Protein AF-A0A0D0CZ48-F1 (afdb_monomer_lite)

Secondary structure (DSSP, 8-state):
-HHHHHHHHHHH-BGGGTB-S-GGG--GGGTSSTTHHHHHHHHHHHHHHHHIIIIITTT-HHHHHHH-GGGGG-HHHHHHHHHHHHHHHHHHS------SSS------

Sequence (108 aa):
DSWREIIKQWVKGNPKRGLVVPLREWPPKWYQGVNKSLFAMKCHDWSLITWELIDSYDSNELCFLDTYPQAANGHTALLCAIKRTMKQHSEMIPHQGVMTQDMLHHPS

Foldseek 3Di:
DQLVVLLCCQPQNDVVVVRRDHLVPDDVVCCPDPNVVPVVVVSVLSCLSNCCCCPVPVVPPVVLCVQQVLCVVPSVSSSVSSVVVVVVVVVVDDDPPDDDDPPDDDDD

Radius of gyration: 19.41 Å; chains: 1; bounding box: 31×72×38 Å

Organism: NCBI:txid930991

pLDDT: mean 78.96, std 15.58, range [43.59, 95.31]

Structure (mmCIF, N/CA/C/O backbone):
data_AF-A0A0D0CZ48-F1
#
_entry.id   AF-A0A0D0CZ48-F1
#
loop_
_atom_site.group_PDB
_atom_site.id
_atom_site.type_symbol
_atom_site.label_atom_id
_atom_site.label_alt_id
_atom_site.label_comp_id
_atom_site.label_asym_id
_atom_site.label_entity_id
_atom_site.label_seq_id
_atom_site.pdbx_PDB_ins_code
_atom_site.Cartn_x
_atom_site.Cartn_y
_atom_site.Cartn_z
_atom_site.occupancy
_atom_site.B_iso_or_equiv
_atom_site.auth_seq_id
_atom_site.auth_comp_id
_atom_site.auth_asym_id
_atom_site.auth_atom_id
_atom_site.pdbx_PDB_model_num
ATOM 1 N N . ASP A 1 1 ? 4.403 -11.783 -2.435 1.00 79.81 1 ASP A N 1
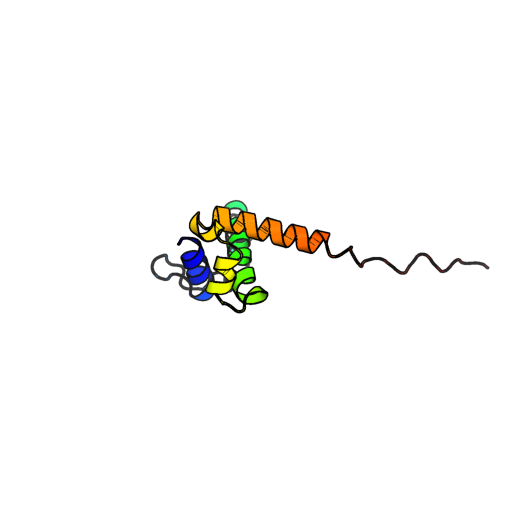ATOM 2 C CA . ASP A 1 1 ? 4.679 -10.330 -2.371 1.00 79.81 1 ASP A CA 1
ATOM 3 C C . ASP A 1 1 ? 4.080 -9.704 -1.126 1.00 79.81 1 ASP A C 1
ATOM 5 O O . ASP A 1 1 ? 2.944 -10.015 -0.782 1.00 79.81 1 ASP A O 1
ATOM 9 N N . SER A 1 2 ? 4.814 -8.822 -0.447 1.00 86.50 2 SER A N 1
ATOM 10 C CA . SER A 1 2 ? 4.330 -8.193 0.795 1.00 86.50 2 SER A CA 1
ATOM 11 C C . SER A 1 2 ? 3.129 -7.261 0.582 1.00 86.50 2 SER A C 1
ATOM 13 O O . SER A 1 2 ? 2.281 -7.169 1.463 1.00 86.50 2 SER A O 1
ATOM 15 N N . TRP A 1 3 ? 3.005 -6.625 -0.586 1.00 89.56 3 TRP A N 1
ATOM 16 C CA . TRP A 1 3 ? 1.885 -5.731 -0.909 1.00 89.56 3 TRP A CA 1
ATOM 17 C C . TRP A 1 3 ? 0.560 -6.486 -1.140 1.00 89.56 3 TRP A C 1
ATOM 19 O O . TRP A 1 3 ? -0.490 -6.027 -0.700 1.00 89.56 3 TRP A O 1
ATOM 29 N N . ARG A 1 4 ? 0.603 -7.697 -1.716 1.00 90.38 4 ARG A N 1
ATOM 30 C CA . ARG A 1 4 ? -0.579 -8.573 -1.842 1.00 90.38 4 ARG A CA 1
ATOM 31 C C . ARG A 1 4 ? -1.138 -8.980 -0.483 1.00 90.38 4 ARG A C 1
ATOM 33 O O . ARG A 1 4 ? -2.349 -8.986 -0.275 1.00 90.38 4 ARG A O 1
ATOM 40 N N . GLU A 1 5 ? -0.256 -9.277 0.470 1.00 88.94 5 GLU A N 1
ATOM 41 C CA . GLU A 1 5 ? -0.668 -9.582 1.843 1.00 88.94 5 GLU A CA 1
ATOM 42 C C . GLU A 1 5 ? -1.281 -8.363 2.544 1.00 88.94 5 GLU A C 1
ATOM 44 O O . GLU A 1 5 ? -2.226 -8.529 3.314 1.00 88.94 5 GLU A O 1
ATOM 49 N N . ILE A 1 6 ? -0.801 -7.150 2.246 1.00 89.00 6 ILE A N 1
ATOM 50 C CA . ILE A 1 6 ? -1.404 -5.899 2.730 1.00 89.00 6 ILE A CA 1
ATOM 51 C C . ILE A 1 6 ? -2.833 -5.754 2.201 1.00 89.00 6 ILE A C 1
ATOM 53 O O . ILE A 1 6 ? -3.745 -5.583 3.003 1.00 89.00 6 ILE A O 1
ATOM 57 N N . ILE A 1 7 ? -3.056 -5.909 0.891 1.00 88.19 7 ILE A N 1
ATOM 58 C CA . ILE A 1 7 ? -4.402 -5.816 0.293 1.00 88.19 7 ILE A CA 1
ATOM 59 C C . ILE A 1 7 ? -5.333 -6.871 0.885 1.00 88.19 7 ILE A C 1
ATOM 61 O O . ILE A 1 7 ? -6.467 -6.580 1.264 1.00 88.19 7 ILE A O 1
ATOM 65 N N . LYS A 1 8 ? -4.848 -8.107 1.031 1.00 89.00 8 LYS A N 1
ATOM 66 C CA . LYS A 1 8 ? -5.620 -9.186 1.648 1.00 89.00 8 LYS A CA 1
ATOM 67 C C . LYS A 1 8 ? -6.024 -8.843 3.082 1.00 89.00 8 LYS A C 1
ATOM 69 O O . LYS A 1 8 ? -7.182 -9.034 3.438 1.00 89.00 8 LYS A O 1
ATOM 74 N N . GLN A 1 9 ? -5.104 -8.315 3.888 1.00 86.62 9 GLN A N 1
ATOM 75 C CA . GLN A 1 9 ? -5.397 -7.867 5.252 1.00 86.62 9 GLN A CA 1
ATOM 76 C C . GLN A 1 9 ? -6.362 -6.675 5.268 1.00 86.62 9 GLN A C 1
ATOM 78 O O . GLN A 1 9 ? -7.250 -6.613 6.118 1.00 86.62 9 GLN A O 1
ATOM 83 N N . TRP A 1 10 ? -6.229 -5.759 4.312 1.00 87.44 10 TRP A N 1
ATOM 84 C CA . TRP A 1 10 ? -7.083 -4.585 4.185 1.00 87.44 10 TRP A CA 1
ATOM 85 C C . TRP A 1 10 ? -8.532 -4.937 3.843 1.00 87.44 10 TRP A C 1
ATOM 87 O O . TRP A 1 10 ? -9.450 -4.386 4.447 1.00 87.44 10 TRP A O 1
ATOM 97 N N . VAL A 1 11 ? -8.733 -5.872 2.908 1.00 85.00 11 VAL A N 1
ATOM 98 C CA . VAL A 1 11 ? -10.053 -6.250 2.376 1.00 85.00 11 VAL A CA 1
ATOM 99 C C . VAL A 1 11 ? -10.707 -7.381 3.170 1.00 85.00 11 VAL A C 1
ATOM 101 O O . VAL A 1 11 ? -11.912 -7.344 3.395 1.00 85.00 11 VAL A O 1
ATOM 104 N N . LYS A 1 12 ? -9.938 -8.396 3.583 1.00 85.31 12 LYS A N 1
ATOM 105 C CA . LYS A 1 12 ? -10.460 -9.621 4.221 1.00 85.31 12 LYS A CA 1
ATOM 106 C C . LYS A 1 12 ? -10.076 -9.765 5.692 1.00 85.31 12 LYS A C 1
ATOM 108 O O . LYS A 1 12 ? -10.629 -10.622 6.373 1.00 85.31 12 LYS A O 1
ATOM 113 N N . GLY A 1 13 ? -9.111 -8.988 6.177 1.00 82.12 13 GLY A N 1
ATOM 114 C CA . GLY A 1 13 ? -8.472 -9.253 7.463 1.00 82.12 13 GLY A CA 1
ATOM 115 C C . GLY A 1 13 ? -7.537 -10.470 7.419 1.00 82.12 13 GLY A C 1
ATOM 116 O O . GLY A 1 13 ? -7.254 -11.064 6.376 1.00 82.12 13 GLY A O 1
ATOM 117 N N . ASN A 1 14 ? -7.012 -10.839 8.582 1.00 78.25 14 ASN A N 1
ATOM 118 C CA . ASN A 1 14 ? -6.216 -12.040 8.804 1.00 78.25 14 ASN A CA 1
ATOM 119 C C . ASN A 1 14 ? -6.539 -12.685 10.169 1.00 78.25 14 ASN A C 1
ATOM 121 O O . ASN A 1 14 ? -5.874 -12.391 11.170 1.00 78.25 14 ASN A O 1
ATOM 125 N N . PRO A 1 15 ? -7.500 -13.627 10.212 1.00 74.94 15 PRO A N 1
ATOM 126 C CA . PRO A 1 15 ? -7.900 -14.308 11.444 1.00 74.94 15 PRO A CA 1
ATOM 127 C C . PRO A 1 15 ? -6.753 -15.052 12.137 1.00 74.94 15 PRO A C 1
ATOM 129 O O . PRO A 1 15 ? -6.685 -15.072 13.362 1.00 74.94 15 PRO A O 1
ATOM 132 N N . LYS A 1 16 ? -5.790 -15.594 11.373 1.00 77.00 16 LYS A N 1
ATOM 133 C CA . LYS A 1 16 ? -4.616 -16.302 11.923 1.00 77.00 16 LYS A CA 1
ATOM 134 C C . LYS A 1 16 ? -3.695 -15.393 12.743 1.00 77.00 16 LYS A C 1
ATOM 136 O O . LYS A 1 16 ? -2.860 -15.889 13.488 1.00 77.00 16 LYS A O 1
ATOM 141 N N . ARG A 1 17 ? -3.824 -14.073 12.587 1.00 69.69 17 ARG A N 1
ATOM 142 C CA . ARG A 1 17 ? -3.093 -13.052 13.350 1.00 69.69 17 ARG A CA 1
ATOM 143 C C . ARG A 1 17 ? -3.996 -12.277 14.315 1.00 69.69 17 ARG A C 1
ATOM 145 O O . ARG A 1 17 ? -3.605 -11.214 14.779 1.00 69.69 17 ARG A O 1
ATOM 152 N N . GLY A 1 18 ? -5.210 -12.770 14.573 1.00 70.69 18 GLY A N 1
ATOM 153 C CA . GLY A 1 18 ? -6.210 -12.078 15.392 1.00 70.69 18 GLY A CA 1
ATOM 154 C C . GLY A 1 18 ? -6.868 -10.874 14.706 1.00 70.69 18 GLY A C 1
ATOM 155 O O . GLY A 1 18 ? -7.651 -10.168 15.331 1.00 70.69 18 GLY A O 1
ATOM 156 N N . LEU A 1 19 ? -6.594 -10.640 13.419 1.00 71.88 19 LEU A N 1
ATOM 157 C CA . LEU A 1 19 ? -7.160 -9.539 12.634 1.00 71.88 19 LEU A CA 1
ATOM 158 C C . LEU A 1 19 ? -8.444 -10.011 11.936 1.00 71.88 19 LEU A C 1
ATOM 160 O O . LEU A 1 19 ? -8.486 -10.116 10.718 1.00 71.88 19 LEU A O 1
ATOM 164 N N . VAL A 1 20 ? -9.473 -10.389 12.695 1.00 75.25 20 VAL A N 1
ATOM 165 C CA . VAL A 1 20 ? -10.715 -10.951 12.118 1.00 75.25 20 VAL A CA 1
ATOM 166 C C . VAL A 1 20 ? -11.498 -9.903 11.318 1.00 75.25 20 VAL A C 1
ATOM 168 O O . VAL A 1 20 ? -12.144 -10.237 10.332 1.00 75.25 20 VAL A O 1
ATOM 171 N N . VAL A 1 21 ? -11.394 -8.633 11.714 1.00 80.25 21 VAL A N 1
ATOM 172 C CA . VAL A 1 21 ? -12.016 -7.501 11.020 1.00 80.25 21 VAL A CA 1
ATOM 173 C C . VAL A 1 21 ? -11.028 -6.934 9.988 1.00 80.25 21 VAL A C 1
ATOM 175 O O . VAL A 1 21 ? -9.870 -6.694 10.357 1.00 80.25 21 VAL A O 1
ATOM 178 N N . PRO A 1 22 ? -11.445 -6.700 8.727 1.00 83.56 22 PRO A N 1
ATOM 179 C CA . PRO A 1 22 ? -10.633 -6.012 7.725 1.00 83.56 22 PRO A CA 1
ATOM 180 C C . PRO A 1 22 ? -10.156 -4.646 8.224 1.00 83.56 22 PRO A C 1
ATOM 182 O O . PRO A 1 22 ? -10.926 -3.912 8.838 1.00 83.56 22 PRO A O 1
ATOM 185 N N . LEU A 1 23 ? -8.909 -4.264 7.937 1.00 79.88 23 LEU A N 1
ATOM 186 C CA . LEU A 1 23 ? -8.359 -2.995 8.450 1.00 79.88 23 LEU A CA 1
ATOM 187 C C . LEU A 1 23 ? -9.135 -1.760 7.985 1.00 79.88 23 LEU A C 1
ATOM 189 O O . LEU A 1 23 ? -9.212 -0.786 8.728 1.00 79.88 23 LEU A O 1
ATOM 193 N N . ARG A 1 24 ? -9.765 -1.813 6.806 1.00 81.12 24 ARG A N 1
ATOM 194 C CA . ARG A 1 24 ? -10.625 -0.727 6.308 1.00 81.12 24 ARG A CA 1
ATOM 195 C C . ARG A 1 24 ? -11.851 -0.460 7.196 1.00 81.12 24 ARG A C 1
ATOM 197 O O . ARG A 1 24 ? -12.428 0.615 7.126 1.00 81.12 24 ARG A O 1
ATOM 204 N N . GLU A 1 25 ? -12.256 -1.445 7.999 1.00 83.19 25 GLU A N 1
ATOM 205 C CA . GLU A 1 25 ? -13.439 -1.401 8.872 1.00 83.19 25 GLU A CA 1
ATOM 206 C C . GLU A 1 25 ? -13.054 -1.181 10.341 1.00 83.19 25 GLU A C 1
ATOM 208 O O . GLU A 1 25 ? -13.904 -1.209 11.233 1.00 83.19 25 GLU A O 1
ATOM 213 N N . TRP A 1 26 ? -11.764 -0.977 10.627 1.00 79.00 26 TRP A N 1
ATOM 214 C CA . TRP A 1 26 ? -11.317 -0.765 11.994 1.00 79.00 26 TRP A CA 1
ATOM 215 C C . TRP A 1 26 ? -11.834 0.564 12.546 1.00 79.00 26 TRP A C 1
ATOM 217 O O . TRP A 1 26 ? -11.728 1.597 11.882 1.00 79.00 26 TRP A O 1
ATOM 227 N N . PRO A 1 27 ? -12.345 0.583 13.790 1.00 77.88 27 PRO A N 1
ATOM 228 C CA . PRO A 1 27 ? -12.792 1.822 14.402 1.00 77.88 27 PRO A CA 1
ATOM 229 C C . PRO A 1 27 ? -11.627 2.816 14.546 1.00 77.88 27 PRO A C 1
ATOM 231 O O . PRO A 1 27 ? -10.556 2.408 15.005 1.00 77.88 27 PRO A O 1
ATOM 234 N N . PRO A 1 28 ? -11.837 4.123 14.303 1.00 72.88 28 PRO A N 1
ATOM 235 C CA . PRO A 1 28 ? -10.775 5.126 14.369 1.00 72.88 28 PRO A CA 1
ATOM 236 C C . PRO A 1 28 ? -9.955 5.136 15.657 1.00 72.88 28 PRO A C 1
ATOM 238 O O . PRO A 1 28 ? -8.738 5.287 15.620 1.00 72.88 28 PRO A O 1
ATOM 241 N N . LYS A 1 29 ? -10.593 4.844 16.794 1.00 75.00 29 LYS A N 1
ATOM 242 C CA . LYS A 1 29 ? -9.952 4.682 18.111 1.00 75.00 29 LYS A CA 1
ATOM 243 C C . LYS A 1 29 ? -8.830 3.630 18.173 1.00 75.00 29 LYS A C 1
ATOM 245 O O . LYS A 1 29 ? -8.062 3.634 19.125 1.00 75.00 29 LYS A O 1
ATOM 250 N N . TRP A 1 30 ? -8.727 2.716 17.206 1.00 69.69 30 TRP A N 1
ATOM 251 C CA . TRP A 1 30 ? -7.636 1.732 17.153 1.00 69.69 30 TRP A CA 1
ATOM 252 C C . TRP A 1 30 ? -6.326 2.326 16.637 1.00 69.69 30 TRP A C 1
ATOM 254 O O . TRP A 1 30 ? -5.248 1.896 17.042 1.00 69.69 30 TRP A O 1
ATOM 264 N N . TYR A 1 31 ? -6.417 3.343 15.783 1.00 70.56 31 TYR A N 1
ATOM 265 C CA . TYR A 1 31 ? -5.276 4.084 15.245 1.00 70.56 31 TYR A CA 1
ATOM 266 C C . TYR A 1 31 ? -5.242 5.547 15.723 1.00 70.56 31 TYR A C 1
ATOM 268 O O . TYR A 1 31 ? -4.375 6.319 15.320 1.00 70.56 31 TYR A O 1
ATOM 276 N N . GLN A 1 32 ? -6.146 5.932 16.625 1.00 66.12 32 GLN A N 1
ATOM 277 C CA . GLN A 1 32 ? -6.190 7.229 17.298 1.00 66.12 32 GLN A CA 1
ATOM 278 C C . GLN A 1 32 ? -5.988 7.016 18.807 1.00 66.12 32 GLN A C 1
ATOM 280 O O . GLN A 1 32 ? -6.649 6.182 19.410 1.00 66.12 32 GLN A O 1
ATOM 285 N N . GLY A 1 33 ? -5.055 7.747 19.424 1.00 71.19 33 GLY A N 1
ATOM 286 C CA . GLY A 1 33 ? -4.702 7.605 20.845 1.00 71.19 33 GLY A CA 1
ATOM 287 C C . GLY A 1 33 ? -3.285 7.068 21.061 1.00 71.19 33 GLY A C 1
ATOM 288 O O . GLY A 1 33 ? -2.389 7.355 20.269 1.00 71.19 33 GLY A O 1
ATOM 289 N N . VAL A 1 34 ? -3.072 6.279 22.118 1.00 70.00 34 VAL A N 1
ATOM 290 C CA . VAL A 1 34 ? -1.742 5.759 22.517 1.00 70.00 34 VAL A CA 1
ATOM 291 C C . VAL A 1 34 ? -1.050 4.931 21.427 1.00 70.00 34 VAL A C 1
ATOM 293 O O . VAL A 1 34 ? 0.171 4.916 21.330 1.00 70.00 34 VAL A O 1
ATOM 296 N N . ASN A 1 35 ? -1.839 4.312 20.547 1.00 66.69 35 ASN A N 1
ATOM 297 C CA . ASN A 1 35 ? -1.372 3.474 19.443 1.00 66.69 35 ASN A CA 1
ATOM 298 C C . ASN A 1 35 ? -1.172 4.250 18.128 1.00 66.69 35 ASN A C 1
ATOM 300 O O . ASN A 1 35 ? -0.753 3.672 17.124 1.00 66.69 35 ASN A O 1
ATOM 304 N N . LYS A 1 36 ? -1.455 5.561 18.110 1.00 69.50 36 LYS A N 1
ATOM 305 C CA . LYS A 1 36 ? -1.438 6.394 16.899 1.00 69.50 36 LYS A CA 1
ATOM 306 C C . LYS A 1 36 ? -0.078 6.405 16.211 1.00 69.50 36 LYS A C 1
ATOM 308 O O . LYS A 1 36 ? -0.018 6.225 15.002 1.00 69.50 36 LYS A O 1
ATOM 313 N N . SER A 1 37 ? 1.014 6.580 16.951 1.00 70.56 37 SER A N 1
ATOM 314 C CA . SER A 1 37 ? 2.355 6.657 16.350 1.00 70.56 37 SER A CA 1
ATOM 315 C C . SER A 1 37 ? 2.752 5.364 15.628 1.00 70.56 37 SER A C 1
ATOM 317 O O . SER A 1 37 ? 3.358 5.414 14.562 1.00 70.56 37 SER A O 1
ATOM 319 N N . LEU A 1 38 ? 2.365 4.210 16.176 1.00 69.94 38 LEU A N 1
ATOM 320 C CA . LEU A 1 38 ? 2.721 2.892 15.647 1.00 69.94 38 LEU A CA 1
ATOM 321 C C . LEU A 1 38 ? 1.793 2.426 14.524 1.00 69.94 38 LEU A C 1
ATOM 323 O O . LEU A 1 38 ? 2.254 1.823 13.552 1.00 69.94 38 LEU A O 1
ATOM 327 N N . PHE A 1 39 ? 0.492 2.680 14.658 1.00 74.00 39 PHE A N 1
ATOM 328 C CA . PHE A 1 39 ? -0.514 2.103 13.771 1.00 74.00 39 PHE A CA 1
ATOM 329 C C . PHE A 1 39 ? -1.066 3.090 12.749 1.00 74.00 39 PHE A C 1
ATOM 331 O O . PHE A 1 39 ? -1.406 2.648 11.655 1.00 74.00 39 PHE A O 1
ATOM 338 N N . ALA A 1 40 ? -1.107 4.399 13.026 1.00 76.00 40 ALA A N 1
ATOM 339 C CA . ALA A 1 40 ? -1.678 5.356 12.076 1.00 76.00 40 ALA A CA 1
ATOM 340 C C . ALA A 1 40 ? -0.850 5.440 10.790 1.00 76.00 40 ALA A C 1
ATOM 342 O O . ALA A 1 40 ? -1.416 5.389 9.704 1.00 76.00 40 ALA A O 1
ATOM 343 N N . MET A 1 41 ? 0.483 5.490 10.904 1.00 78.69 41 MET A N 1
ATOM 344 C CA . MET A 1 41 ? 1.365 5.532 9.733 1.00 78.69 41 MET A CA 1
ATOM 345 C C . MET A 1 41 ? 1.238 4.257 8.891 1.00 78.69 41 MET A C 1
ATOM 347 O O . MET A 1 41 ? 1.065 4.339 7.680 1.00 78.69 41 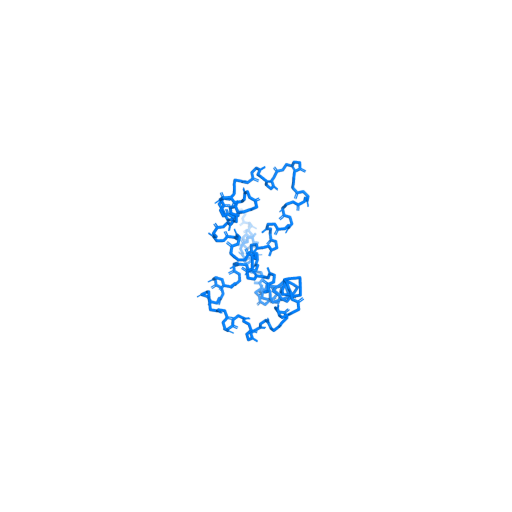MET A O 1
ATOM 351 N N . LYS A 1 42 ? 1.229 3.080 9.531 1.00 82.25 42 LYS A N 1
ATOM 352 C CA . LYS A 1 42 ? 1.057 1.799 8.828 1.00 82.25 42 LYS A CA 1
ATOM 353 C C . LYS A 1 42 ? -0.311 1.681 8.161 1.00 82.25 42 LYS A C 1
ATOM 355 O O . LYS A 1 42 ? -0.376 1.276 7.008 1.00 82.25 42 LYS A O 1
ATOM 360 N N . CYS A 1 43 ? -1.388 2.046 8.860 1.00 82.75 43 CYS A N 1
ATOM 361 C CA . CYS A 1 43 ? -2.738 2.007 8.293 1.00 82.75 43 CYS A CA 1
ATOM 362 C C . CYS A 1 43 ? -2.860 2.952 7.096 1.00 82.75 43 CYS A C 1
ATOM 364 O O . CYS A 1 43 ? -3.419 2.557 6.082 1.00 82.75 43 CYS A O 1
ATOM 366 N N . HIS A 1 44 ? -2.293 4.155 7.192 1.00 85.12 44 HIS A N 1
ATOM 367 C CA . HIS A 1 44 ? -2.260 5.114 6.092 1.00 85.12 44 HIS A CA 1
ATOM 368 C C . HIS A 1 44 ? -1.454 4.596 4.891 1.00 85.12 44 HIS A C 1
ATOM 370 O O . HIS A 1 44 ? -1.898 4.653 3.751 1.00 85.12 44 HIS A O 1
ATOM 376 N N . ASP A 1 45 ? -0.267 4.040 5.119 1.00 88.31 45 ASP A N 1
ATOM 377 C CA . ASP A 1 45 ? 0.544 3.498 4.029 1.00 88.31 45 ASP A CA 1
ATOM 378 C C . ASP A 1 45 ? -0.146 2.312 3.331 1.00 88.31 45 ASP A C 1
ATOM 380 O O . ASP A 1 45 ? -0.102 2.181 2.108 1.00 88.31 45 ASP A O 1
ATOM 384 N N . TRP A 1 46 ? -0.833 1.463 4.096 1.00 90.44 46 TRP A N 1
ATOM 385 C CA . TRP A 1 46 ? -1.595 0.336 3.558 1.00 90.44 46 TRP A CA 1
ATOM 386 C C . TRP A 1 46 ? -2.866 0.776 2.838 1.00 90.44 46 TRP A C 1
ATOM 388 O O . TRP A 1 46 ? -3.226 0.174 1.820 1.00 90.44 46 TRP A O 1
ATOM 398 N N . SER A 1 47 ? -3.515 1.839 3.324 1.00 88.75 47 SER A N 1
ATOM 399 C CA . SER A 1 47 ? -4.664 2.428 2.647 1.00 88.75 47 SER A CA 1
ATOM 400 C C . SER A 1 47 ? -4.264 2.987 1.293 1.00 88.75 47 SER A C 1
ATOM 402 O O . SER A 1 47 ? -4.982 2.750 0.336 1.00 88.75 47 SER A O 1
ATOM 404 N N . LEU A 1 48 ? -3.106 3.648 1.177 1.00 91.56 48 LEU A N 1
ATOM 405 C CA .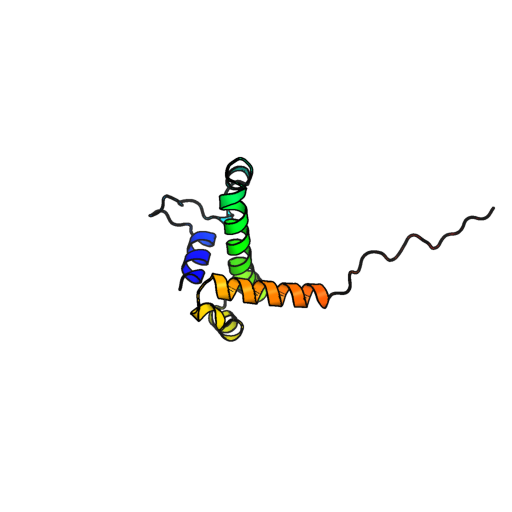 LEU A 1 48 ? -2.630 4.189 -0.100 1.00 91.56 48 LEU A CA 1
ATOM 406 C C . LEU A 1 48 ? -2.396 3.100 -1.148 1.00 91.56 48 LEU A C 1
ATOM 408 O O . LEU A 1 48 ? -2.879 3.228 -2.267 1.00 91.56 48 LEU A O 1
ATOM 412 N N . ILE A 1 49 ? -1.697 2.018 -0.787 1.00 91.69 49 ILE A N 1
ATOM 413 C CA . ILE A 1 49 ? -1.454 0.899 -1.714 1.00 91.69 49 ILE A CA 1
ATOM 414 C C . ILE A 1 49 ? -2.779 0.290 -2.178 1.00 91.69 49 ILE A C 1
ATOM 416 O O . ILE A 1 49 ? -2.952 -0.010 -3.357 1.00 91.69 49 ILE A O 1
ATOM 420 N N . THR A 1 50 ? -3.708 0.088 -1.244 1.00 91.50 50 THR A N 1
ATOM 421 C CA . THR A 1 50 ? -4.971 -0.586 -1.552 1.00 91.50 50 THR A CA 1
ATOM 422 C C . THR A 1 50 ? -5.923 0.317 -2.329 1.00 91.50 50 THR A C 1
ATOM 424 O O . THR A 1 50 ? -6.585 -0.154 -3.247 1.00 91.50 50 THR A O 1
ATOM 427 N N . TRP A 1 51 ? -5.982 1.603 -1.982 1.00 90.94 51 TRP A N 1
ATOM 428 C CA . TRP A 1 51 ? -6.792 2.590 -2.684 1.00 90.94 51 TRP A CA 1
ATOM 429 C C . TRP A 1 51 ? -6.297 2.783 -4.112 1.00 90.94 51 TRP A C 1
ATOM 431 O O . TRP A 1 51 ? -7.103 2.677 -5.018 1.00 90.94 51 TRP A O 1
ATOM 441 N N . GLU A 1 52 ? -4.986 2.926 -4.328 1.00 93.19 52 GLU A N 1
ATOM 442 C CA . GLU A 1 52 ? -4.429 3.038 -5.679 1.00 93.19 52 GLU A CA 1
ATOM 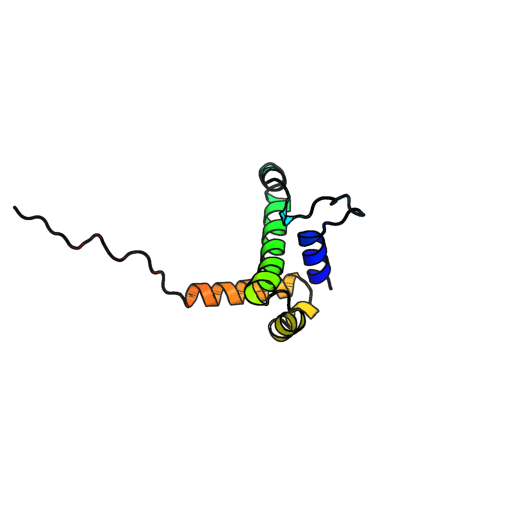443 C C . GLU A 1 52 ? -4.825 1.836 -6.548 1.00 93.19 52 GLU A C 1
ATOM 445 O O . GLU A 1 52 ? -5.332 2.013 -7.647 1.00 93.19 52 GLU A O 1
ATOM 450 N N . LEU A 1 53 ? -4.665 0.603 -6.054 1.00 92.12 53 LEU A N 1
ATOM 451 C CA . LEU A 1 53 ? -5.045 -0.582 -6.826 1.00 92.12 53 LEU A CA 1
ATOM 452 C C . LEU A 1 53 ? -6.553 -0.637 -7.130 1.00 92.12 53 LEU A C 1
ATOM 454 O O . LEU A 1 53 ? -6.937 -1.004 -8.238 1.00 92.12 53 LEU A O 1
ATOM 458 N N . ILE A 1 54 ? -7.407 -0.348 -6.146 1.00 90.25 54 ILE A N 1
ATOM 459 C CA . ILE A 1 54 ? -8.860 -0.502 -6.295 1.00 90.25 54 ILE A CA 1
ATOM 460 C C . ILE A 1 54 ? -9.461 0.658 -7.094 1.00 90.25 54 ILE A C 1
ATOM 462 O O . ILE A 1 54 ? -10.253 0.412 -7.991 1.00 90.25 54 ILE A O 1
ATOM 466 N N . ASP A 1 55 ? -9.100 1.895 -6.769 1.00 89.81 55 ASP A N 1
ATOM 467 C CA . ASP A 1 55 ? -9.701 3.115 -7.317 1.00 89.81 55 ASP A CA 1
ATOM 468 C C . ASP A 1 55 ? -9.086 3.484 -8.674 1.00 89.81 55 ASP A C 1
ATOM 470 O O . ASP A 1 55 ? -9.808 3.663 -9.652 1.00 89.81 55 ASP A O 1
ATOM 474 N N . SER A 1 56 ? -7.751 3.504 -8.767 1.00 89.31 56 SER A N 1
ATOM 475 C CA . SER A 1 56 ? -7.045 3.928 -9.985 1.00 89.31 56 SER A CA 1
ATOM 476 C C . SER A 1 56 ? -6.962 2.825 -11.047 1.00 89.31 56 SER A C 1
ATOM 478 O O . SER A 1 56 ? -6.861 3.128 -12.235 1.00 89.31 56 SER A O 1
ATOM 480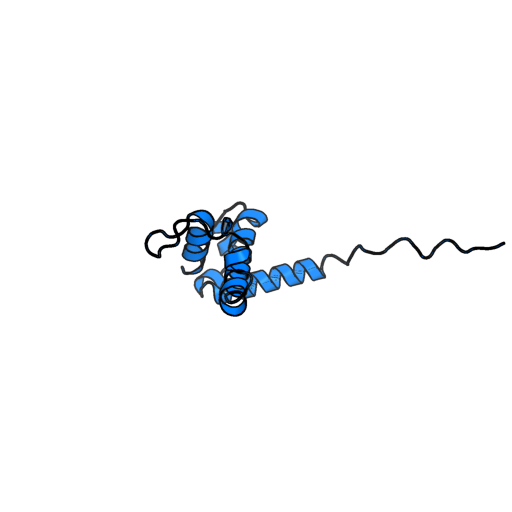 N N . TYR A 1 57 ? -6.999 1.548 -10.644 1.00 92.44 57 TYR A N 1
ATOM 481 C CA . TYR A 1 57 ? -6.821 0.401 -11.550 1.00 92.44 57 TYR A CA 1
ATOM 482 C C . TYR A 1 57 ? -7.980 -0.605 -11.532 1.00 92.44 57 TYR A C 1
ATOM 484 O O . TYR A 1 57 ? -7.844 -1.668 -12.134 1.00 92.44 57 TYR A O 1
ATOM 492 N N . ASP A 1 58 ? -9.099 -0.323 -10.859 1.00 90.94 58 ASP A N 1
ATOM 493 C CA . ASP A 1 58 ? -10.260 -1.231 -10.761 1.00 90.94 58 ASP A CA 1
ATOM 494 C C . ASP A 1 58 ? -9.879 -2.660 -10.321 1.00 90.94 58 ASP A C 1
ATOM 496 O O . ASP A 1 58 ? -10.322 -3.675 -10.855 1.00 90.94 58 ASP A O 1
ATOM 500 N N . SER A 1 59 ? -8.965 -2.762 -9.352 1.00 90.06 59 SER A N 1
ATOM 501 C CA . SER A 1 59 ? -8.405 -4.035 -8.872 1.00 90.06 59 SER A CA 1
ATOM 502 C C . SER A 1 59 ? -7.644 -4.858 -9.927 1.00 90.06 59 SER A C 1
ATOM 504 O O . SER A 1 59 ? -7.341 -6.032 -9.695 1.00 90.06 59 SER A O 1
ATOM 506 N N . ASN A 1 60 ? -7.281 -4.267 -11.069 1.00 93.56 60 ASN A N 1
ATOM 507 C CA . ASN A 1 60 ? -6.501 -4.925 -12.110 1.00 93.56 60 ASN A CA 1
ATOM 508 C C . ASN A 1 60 ? -5.015 -4.993 -11.730 1.00 93.56 60 ASN A C 1
ATOM 510 O O . ASN A 1 60 ? -4.227 -4.085 -12.003 1.00 93.56 60 ASN A O 1
ATOM 514 N N . GLU A 1 61 ? -4.619 -6.118 -11.129 1.00 92.38 61 GLU A N 1
ATOM 515 C CA . GLU A 1 61 ? -3.229 -6.351 -10.724 1.00 92.38 61 GLU A CA 1
ATOM 516 C C . GLU A 1 61 ? -2.233 -6.293 -11.890 1.00 92.38 61 GLU A C 1
ATOM 518 O O . GLU A 1 61 ? -1.091 -5.898 -11.675 1.00 92.38 61 GLU A O 1
ATOM 523 N N . LEU A 1 62 ? -2.622 -6.676 -13.111 1.00 93.25 62 LEU A N 1
ATOM 524 C CA . LEU A 1 62 ? -1.698 -6.697 -14.249 1.00 93.25 62 LEU A CA 1
ATOM 525 C C . LEU A 1 62 ? -1.316 -5.277 -14.669 1.00 93.25 62 LEU A C 1
ATOM 527 O O . LEU A 1 62 ? -0.131 -4.970 -14.755 1.00 93.25 62 LEU A O 1
ATOM 531 N N . CYS A 1 63 ? -2.305 -4.401 -14.856 1.00 93.19 63 CYS A N 1
ATOM 532 C CA . CYS A 1 63 ? -2.062 -2.993 -15.186 1.00 93.19 63 CYS A CA 1
ATOM 533 C C . CYS A 1 63 ? -1.336 -2.259 -14.049 1.00 93.19 63 CYS A C 1
ATOM 535 O O . CYS A 1 63 ? -0.444 -1.445 -14.295 1.00 93.19 63 CYS A O 1
ATOM 537 N N . PHE A 1 64 ? -1.679 -2.587 -12.802 1.00 92.62 64 PHE A N 1
ATOM 538 C CA . PHE A 1 64 ? -1.006 -2.040 -11.630 1.00 92.62 64 PHE A CA 1
ATOM 539 C C . PHE A 1 64 ? 0.478 -2.428 -11.585 1.00 92.62 64 PHE A C 1
ATOM 541 O O . PHE A 1 64 ? 1.328 -1.582 -11.318 1.00 92.62 64 PHE A O 1
ATOM 548 N N . LEU A 1 65 ? 0.811 -3.691 -11.867 1.00 93.25 65 LEU A N 1
ATOM 549 C CA . LEU A 1 65 ? 2.195 -4.175 -11.870 1.00 93.25 65 LEU A CA 1
ATOM 550 C C . LEU A 1 65 ? 3.011 -3.667 -13.059 1.00 93.25 65 LEU A C 1
ATOM 552 O O . LEU A 1 65 ? 4.208 -3.441 -12.898 1.00 93.25 65 LEU A O 1
ATOM 556 N N . ASP A 1 66 ? 2.376 -3.469 -14.214 1.00 94.50 66 ASP A N 1
ATOM 557 C CA . ASP A 1 66 ? 3.009 -2.844 -15.379 1.00 94.50 66 ASP A CA 1
ATOM 558 C C . ASP A 1 66 ? 3.411 -1.392 -15.075 1.00 94.50 66 ASP A C 1
ATOM 560 O O . ASP A 1 66 ? 4.528 -0.967 -15.371 1.00 94.50 66 ASP A O 1
ATOM 564 N N . THR A 1 67 ? 2.545 -0.660 -14.365 1.00 94.00 67 THR A N 1
ATOM 565 C CA . THR A 1 67 ? 2.817 0.729 -13.966 1.00 94.00 67 THR A CA 1
ATOM 566 C C . THR A 1 67 ? 3.788 0.830 -12.786 1.00 94.00 67 THR A C 1
ATOM 568 O O . THR A 1 67 ? 4.617 1.741 -12.728 1.00 94.00 67 THR A O 1
ATOM 571 N N . TYR A 1 68 ? 3.722 -0.118 -11.846 1.00 94.69 68 TYR A N 1
ATOM 572 C CA . TYR A 1 68 ? 4.545 -0.149 -10.638 1.00 94.69 68 TYR A CA 1
ATOM 573 C C . TYR A 1 68 ? 5.427 -1.405 -10.560 1.00 94.69 68 TYR A C 1
ATOM 575 O O . TYR A 1 68 ? 5.272 -2.221 -9.638 1.00 94.69 68 TYR A O 1
ATOM 583 N N . PRO A 1 69 ? 6.437 -1.552 -11.439 1.00 94.19 69 PRO A N 1
ATOM 584 C CA . PRO A 1 69 ? 7.360 -2.688 -11.391 1.00 94.19 69 PRO A CA 1
ATOM 585 C C . PRO A 1 69 ? 8.143 -2.759 -10.067 1.00 94.19 69 PRO A C 1
ATOM 587 O O . PRO A 1 69 ? 8.617 -3.821 -9.663 1.00 94.19 69 PRO A O 1
ATOM 590 N N . GLN A 1 70 ? 8.229 -1.649 -9.323 1.00 95.12 70 GLN A N 1
ATOM 591 C CA . GLN A 1 70 ? 8.829 -1.571 -7.988 1.00 95.12 70 GLN A CA 1
ATOM 592 C C . GLN A 1 70 ? 8.110 -2.458 -6.960 1.00 95.12 70 GLN A C 1
ATOM 594 O O . GLN A 1 70 ? 8.699 -2.771 -5.925 1.00 95.12 70 GLN A O 1
ATOM 599 N N . ALA A 1 71 ? 6.882 -2.911 -7.240 1.00 92.31 71 ALA A N 1
ATOM 600 C CA . ALA A 1 71 ? 6.176 -3.909 -6.442 1.00 92.31 71 ALA A CA 1
ATOM 601 C C . ALA A 1 71 ? 6.988 -5.201 -6.241 1.00 92.31 71 ALA A C 1
ATOM 603 O O . ALA A 1 71 ? 6.892 -5.814 -5.172 1.00 92.31 71 ALA A O 1
ATOM 604 N N . ALA A 1 72 ? 7.838 -5.568 -7.210 1.00 90.44 72 ALA A N 1
ATOM 605 C CA . ALA A 1 72 ? 8.755 -6.706 -7.114 1.00 90.44 72 ALA A CA 1
ATOM 606 C C . ALA A 1 72 ? 9.806 -6.540 -5.999 1.00 90.44 72 ALA A C 1
ATOM 608 O O . ALA A 1 72 ? 10.258 -7.522 -5.416 1.00 90.44 72 ALA A O 1
ATOM 609 N N . ASN A 1 73 ? 10.140 -5.297 -5.635 1.00 91.81 73 ASN A N 1
ATOM 610 C CA . ASN A 1 73 ? 11.081 -4.974 -4.557 1.00 91.81 73 ASN A CA 1
ATOM 611 C C . ASN A 1 73 ? 10.396 -4.881 -3.179 1.00 91.81 73 ASN A C 1
ATOM 613 O O . ASN A 1 73 ? 11.035 -4.564 -2.175 1.00 91.81 73 ASN A O 1
ATOM 617 N N . GLY A 1 74 ? 9.089 -5.150 -3.115 1.00 90.69 74 GLY A N 1
ATOM 618 C CA . GLY A 1 74 ? 8.293 -5.129 -1.894 1.00 90.69 74 GLY A CA 1
ATOM 619 C C . GLY A 1 74 ? 7.501 -3.839 -1.671 1.00 90.69 74 GLY A C 1
ATOM 620 O O . GLY A 1 74 ? 7.635 -2.839 -2.374 1.00 90.69 74 GLY A O 1
ATOM 621 N N . HIS A 1 75 ? 6.640 -3.873 -0.650 1.00 91.19 75 HIS A N 1
ATOM 622 C CA . HIS A 1 75 ? 5.655 -2.821 -0.386 1.00 91.19 75 HIS A CA 1
ATOM 623 C C . HIS A 1 75 ? 6.255 -1.439 -0.088 1.00 91.19 75 HIS A C 1
ATOM 625 O O . HIS A 1 75 ? 5.632 -0.443 -0.431 1.00 91.19 75 HIS A O 1
ATOM 631 N N . THR A 1 76 ? 7.452 -1.346 0.502 1.00 92.75 76 THR A N 1
ATOM 632 C CA . THR A 1 76 ? 8.102 -0.047 0.750 1.00 92.75 76 THR A CA 1
ATOM 633 C C . THR A 1 76 ? 8.483 0.650 -0.555 1.00 92.75 76 THR A C 1
ATOM 635 O O . THR A 1 76 ? 8.213 1.837 -0.720 1.00 92.75 76 THR A O 1
ATOM 638 N N . ALA A 1 77 ? 9.080 -0.083 -1.501 1.00 93.69 77 ALA A N 1
ATOM 639 C CA . ALA A 1 77 ? 9.455 0.463 -2.804 1.00 93.69 77 ALA A CA 1
ATOM 640 C C . ALA A 1 77 ? 8.213 0.858 -3.617 1.00 93.69 77 ALA A C 1
ATOM 642 O O . ALA A 1 77 ? 8.178 1.939 -4.203 1.00 93.69 77 ALA A O 1
ATOM 643 N N . LEU A 1 78 ? 7.174 0.020 -3.568 1.00 95.31 78 LEU A N 1
ATOM 644 C CA . LEU A 1 78 ? 5.867 0.312 -4.150 1.00 95.31 78 LEU A CA 1
ATOM 645 C C . LEU A 1 78 ? 5.250 1.593 -3.577 1.00 95.31 78 LEU A C 1
ATOM 647 O O . LEU A 1 78 ? 4.875 2.490 -4.322 1.00 95.31 78 LEU A O 1
ATOM 651 N N . LEU A 1 79 ? 5.191 1.713 -2.251 1.00 94.56 79 LEU A N 1
ATOM 652 C CA . LEU A 1 79 ? 4.635 2.880 -1.572 1.00 94.56 79 LEU A CA 1
ATOM 653 C C . LEU A 1 79 ? 5.369 4.171 -1.957 1.00 94.56 79 LEU A C 1
ATOM 655 O O . LEU A 1 79 ? 4.733 5.202 -2.161 1.00 94.56 79 LEU A O 1
ATOM 659 N N . CYS A 1 80 ? 6.699 4.127 -2.066 1.00 94.31 80 CYS A N 1
ATOM 660 C CA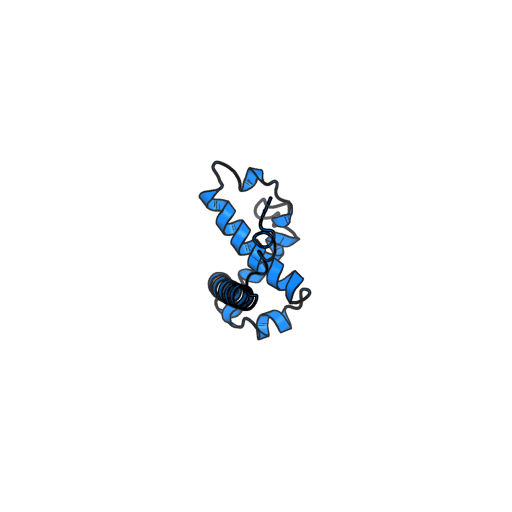 . CYS A 1 80 ? 7.490 5.266 -2.529 1.00 94.31 80 CYS A CA 1
ATOM 661 C C . CYS A 1 80 ? 7.135 5.673 -3.966 1.00 94.31 80 CYS A C 1
ATOM 663 O O . CYS A 1 80 ? 7.074 6.869 -4.253 1.00 94.31 80 CYS A O 1
ATOM 665 N N . ALA A 1 81 ? 6.894 4.704 -4.855 1.00 94.94 81 ALA A N 1
ATOM 666 C CA . ALA A 1 81 ? 6.471 4.972 -6.226 1.00 94.94 81 ALA A CA 1
ATOM 667 C C . ALA A 1 81 ? 5.073 5.610 -6.264 1.00 94.94 81 ALA A C 1
ATOM 669 O O . ALA A 1 81 ? 4.922 6.683 -6.838 1.00 94.94 81 ALA A O 1
ATOM 670 N N . ILE A 1 82 ? 4.099 5.039 -5.547 1.00 93.62 82 ILE A N 1
ATOM 671 C CA . ILE A 1 82 ? 2.728 5.571 -5.454 1.00 93.62 82 ILE A CA 1
ATOM 672 C C . ILE A 1 82 ? 2.727 7.003 -4.903 1.00 93.62 82 ILE A C 1
ATOM 674 O O . ILE A 1 82 ? 2.136 7.903 -5.495 1.00 93.62 82 ILE A O 1
ATOM 678 N N . LYS A 1 83 ? 3.456 7.260 -3.806 1.00 92.56 83 LYS A N 1
ATOM 679 C CA . LYS A 1 83 ? 3.575 8.611 -3.225 1.00 92.56 83 LYS A CA 1
ATOM 680 C C . LYS A 1 83 ? 4.167 9.617 -4.216 1.00 92.56 83 LYS A C 1
ATOM 682 O O . LYS A 1 83 ? 3.777 10.782 -4.202 1.00 92.56 83 LYS A O 1
ATOM 687 N N . ARG A 1 84 ? 5.101 9.188 -5.073 1.00 92.56 84 ARG A N 1
ATOM 688 C CA . ARG A 1 84 ? 5.671 10.040 -6.124 1.00 92.56 84 ARG A CA 1
ATOM 689 C C . ARG A 1 84 ? 4.634 10.356 -7.201 1.00 92.56 84 ARG A C 1
ATOM 691 O O . ARG A 1 84 ? 4.484 11.530 -7.522 1.00 92.56 84 ARG A O 1
ATOM 698 N N . THR A 1 85 ? 3.908 9.354 -7.694 1.00 90.19 85 THR A N 1
ATOM 699 C CA . THR A 1 85 ? 2.836 9.540 -8.686 1.00 90.19 85 THR A CA 1
ATOM 700 C C . THR A 1 85 ? 1.762 10.494 -8.164 1.00 90.19 85 THR A C 1
ATOM 702 O O . THR A 1 85 ? 1.422 11.471 -8.826 1.00 90.19 85 THR A O 1
ATOM 705 N N . MET A 1 86 ? 1.295 10.286 -6.928 1.00 86.12 86 MET A N 1
ATOM 706 C CA . MET A 1 86 ? 0.292 11.144 -6.287 1.00 86.12 86 MET A CA 1
ATOM 707 C C . MET A 1 86 ? 0.778 12.584 -6.111 1.00 86.12 86 MET A C 1
ATOM 709 O O . MET A 1 86 ? 0.020 13.524 -6.339 1.00 86.12 86 MET A O 1
ATOM 713 N N . LYS A 1 87 ? 2.050 12.775 -5.737 1.00 86.88 87 LYS A N 1
ATOM 714 C CA . LYS A 1 87 ? 2.645 14.112 -5.638 1.00 86.88 87 LYS A CA 1
ATOM 715 C C . LYS A 1 87 ? 2.670 14.808 -7.000 1.00 86.88 87 LYS A C 1
ATOM 717 O O . LYS A 1 87 ? 2.268 15.960 -7.082 1.00 86.88 87 LYS A O 1
ATOM 722 N N . GLN A 1 88 ? 3.073 14.105 -8.058 1.00 82.88 88 GLN A N 1
ATOM 723 C CA . GLN A 1 88 ? 3.073 14.654 -9.417 1.00 82.88 88 GLN A CA 1
ATOM 724 C C . GLN A 1 88 ? 1.658 15.022 -9.881 1.00 82.88 88 GLN A C 1
ATOM 726 O O . GLN A 1 88 ? 1.465 16.099 -10.430 1.00 82.88 88 GLN A O 1
ATOM 731 N N . HIS A 1 89 ? 0.656 14.188 -9.593 1.00 73.81 89 HIS A N 1
ATOM 732 C CA . HIS A 1 89 ? -0.749 14.507 -9.869 1.00 73.81 89 HIS A CA 1
ATOM 733 C C . HIS A 1 89 ? -1.236 15.737 -9.093 1.00 73.81 89 HIS A C 1
ATOM 735 O O . HIS A 1 89 ? -1.891 16.605 -9.664 1.00 73.81 89 HIS A O 1
ATOM 741 N N . SER A 1 90 ? -0.889 15.848 -7.808 1.00 67.94 90 SER A N 1
ATOM 742 C CA . SER A 1 90 ? -1.243 17.013 -6.992 1.00 67.94 90 SER A CA 1
ATOM 743 C C . SER A 1 90 ? -0.534 18.294 -7.440 1.00 67.94 90 SER A C 1
ATOM 745 O O . SER A 1 90 ? -1.075 19.372 -7.224 1.00 67.94 90 SER A O 1
ATOM 747 N N . GLU A 1 91 ? 0.659 18.195 -8.027 1.00 62.56 91 GLU A N 1
ATOM 748 C CA . GLU A 1 91 ? 1.394 19.330 -8.603 1.00 62.56 91 GLU A CA 1
ATOM 749 C C . GLU A 1 91 ? 0.873 19.705 -10.004 1.00 62.56 91 GLU A C 1
ATOM 751 O O . GLU A 1 91 ? 0.993 20.856 -10.416 1.00 62.56 91 GLU A O 1
ATOM 756 N N . MET A 1 92 ? 0.264 18.758 -10.727 1.00 57.16 92 MET A N 1
ATOM 757 C CA . MET A 1 92 ? -0.338 18.978 -12.049 1.00 57.16 92 MET A CA 1
ATOM 758 C C . MET A 1 92 ? -1.754 19.567 -11.998 1.00 57.16 92 MET A C 1
ATOM 760 O O . MET A 1 92 ? -2.208 20.117 -13.001 1.00 57.16 92 MET A O 1
ATOM 764 N N . ILE A 1 93 ? -2.446 19.505 -10.856 1.00 49.41 93 ILE A N 1
ATOM 765 C CA . ILE A 1 93 ? -3.683 20.261 -10.625 1.00 49.41 93 ILE A CA 1
ATOM 766 C C . ILE A 1 93 ? -3.297 21.598 -9.971 1.00 49.41 93 ILE A C 1
ATOM 768 O O . ILE A 1 93 ? -3.045 21.618 -8.764 1.00 49.41 93 ILE A O 1
ATOM 772 N N . PRO A 1 94 ? -3.246 22.733 -10.701 1.00 45.25 94 PRO A N 1
ATOM 773 C CA . PRO A 1 94 ? -3.099 24.026 -10.049 1.00 45.25 94 PRO A CA 1
ATOM 774 C C . PRO A 1 94 ? -4.283 24.207 -9.100 1.00 45.25 94 PRO A C 1
ATOM 776 O O . PRO A 1 94 ? -5.433 24.023 -9.500 1.00 45.25 94 PRO A O 1
ATOM 779 N N . HIS A 1 95 ? -3.988 24.526 -7.839 1.00 46.62 95 HIS A N 1
ATOM 780 C CA . HIS A 1 95 ? -4.969 24.772 -6.789 1.00 46.62 95 HIS A CA 1
ATOM 781 C C . HIS A 1 95 ? -6.074 25.722 -7.279 1.00 46.62 95 HIS A C 1
ATOM 783 O O . HIS A 1 95 ? -5.923 26.943 -7.249 1.00 46.62 95 HIS A O 1
ATOM 789 N N . GLN A 1 96 ? -7.209 25.177 -7.720 1.00 49.97 96 GLN A N 1
ATOM 790 C CA . GLN A 1 96 ? -8.429 25.956 -7.860 1.00 49.97 96 GLN A CA 1
ATOM 791 C C . GLN A 1 96 ? -9.042 26.122 -6.471 1.00 49.97 96 GLN A C 1
ATOM 793 O O . GLN A 1 96 ? -9.775 25.279 -5.968 1.00 49.97 96 GLN A O 1
ATOM 798 N N . GLY A 1 97 ? -8.662 27.238 -5.862 1.00 47.06 97 GLY A N 1
ATOM 799 C CA . GLY A 1 97 ? -9.162 27.813 -4.621 1.00 47.06 97 GLY A CA 1
ATOM 800 C C . GLY A 1 97 ? -8.157 28.901 -4.256 1.00 47.06 97 GLY A C 1
ATOM 801 O O . GLY A 1 97 ? -7.106 28.597 -3.713 1.00 47.06 97 GLY A O 1
ATOM 802 N N . VAL A 1 98 ? -8.316 30.163 -4.649 1.00 44.31 98 VAL A N 1
ATOM 803 C CA . VAL A 1 98 ? -9.490 31.021 -4.491 1.00 44.31 98 VAL A CA 1
ATOM 804 C C . VAL A 1 98 ? -9.531 32.015 -5.660 1.00 44.31 98 VAL A C 1
ATOM 806 O O . VAL A 1 98 ? -8.667 32.877 -5.776 1.00 44.31 98 VAL A O 1
ATOM 809 N N . MET A 1 99 ? -10.546 31.922 -6.517 1.00 49.97 99 MET A N 1
ATOM 810 C CA . MET A 1 99 ? -11.081 33.100 -7.200 1.00 49.97 99 MET A CA 1
ATOM 811 C C . MET A 1 99 ? -12.396 33.455 -6.511 1.00 49.97 99 MET A C 1
ATOM 813 O O . MET A 1 99 ? -13.123 32.554 -6.112 1.00 49.97 99 MET A O 1
ATOM 817 N N . THR A 1 100 ? -12.654 34.760 -6.404 1.00 51.06 100 THR A N 1
ATOM 818 C CA . THR A 1 100 ? -13.773 35.452 -5.736 1.00 51.06 100 THR A CA 1
ATOM 819 C C . THR A 1 100 ? -13.648 35.608 -4.220 1.00 51.06 100 THR A C 1
ATOM 821 O O . THR A 1 100 ? -14.178 34.795 -3.476 1.00 51.06 100 THR A O 1
ATOM 824 N N . GLN A 1 101 ? -12.998 36.692 -3.772 1.00 46.97 101 GLN A N 1
ATOM 825 C CA . GLN A 1 101 ? -13.669 37.774 -3.023 1.00 46.97 101 GLN A CA 1
ATOM 826 C C . GLN A 1 101 ? -12.719 38.977 -2.811 1.00 46.97 101 GLN A C 1
ATOM 828 O O . GLN A 1 101 ? -12.453 39.365 -1.687 1.00 46.97 101 GLN A O 1
ATOM 833 N N . ASP A 1 102 ? -12.191 39.565 -3.890 1.00 46.81 102 ASP A N 1
ATOM 834 C CA . ASP A 1 102 ? -11.471 40.862 -3.828 1.00 46.81 102 ASP A CA 1
ATOM 835 C C . ASP A 1 102 ? -11.832 41.786 -5.008 1.00 46.81 102 ASP A C 1
ATOM 837 O O . ASP A 1 102 ? -11.105 42.692 -5.402 1.00 46.81 102 ASP A O 1
ATOM 841 N N . MET A 1 103 ? -13.011 41.564 -5.591 1.00 53.84 103 MET A N 1
ATOM 842 C CA . MET A 1 103 ? -13.639 42.512 -6.505 1.00 53.84 103 MET A CA 1
ATOM 843 C C . MET A 1 103 ? -15.046 42.789 -6.006 1.00 53.84 103 MET A C 1
ATOM 845 O O . MET A 1 103 ? -15.992 42.147 -6.443 1.00 53.84 103 MET A O 1
ATOM 849 N N . LEU A 1 104 ? -15.161 43.707 -5.049 1.00 47.16 104 LEU A N 1
ATOM 850 C CA . LEU A 1 104 ? -16.228 44.707 -5.000 1.00 47.16 104 LEU A CA 1
ATOM 851 C C . LEU A 1 104 ? -15.858 45.737 -3.932 1.00 47.16 104 LEU A C 1
ATOM 853 O O . LEU A 1 104 ? -16.226 45.665 -2.764 1.00 47.16 104 LEU A O 1
ATOM 857 N N . HIS A 1 105 ? -15.054 46.685 -4.401 1.00 44.75 105 HIS A N 1
ATOM 858 C CA . HIS A 1 105 ? -14.964 48.046 -3.903 1.00 44.75 105 HIS A CA 1
ATOM 859 C C . HIS A 1 105 ? -16.327 48.566 -3.403 1.00 44.75 105 HIS A C 1
ATOM 861 O O . HIS A 1 105 ? -17.285 48.628 -4.171 1.00 44.75 105 HIS A O 1
ATOM 867 N N . HIS A 1 106 ? -16.364 49.043 -2.156 1.00 43.59 106 HIS A N 1
ATOM 868 C CA . HIS A 1 106 ? -17.122 50.254 -1.823 1.00 43.59 106 HIS A CA 1
ATOM 869 C C . HIS A 1 106 ? -16.498 51.430 -2.599 1.00 43.59 106 HIS A C 1
ATOM 871 O O . HIS A 1 106 ? -15.266 51.508 -2.712 1.00 43.59 106 HIS A O 1
ATOM 877 N N . PRO A 1 107 ? -17.318 52.291 -3.218 1.00 52.84 107 PRO A N 1
ATOM 878 C CA . PRO A 1 107 ? -17.803 53.523 -2.566 1.00 52.84 107 PRO A CA 1
ATOM 879 C C . PRO A 1 107 ? -19.295 53.773 -2.912 1.00 52.84 107 PRO A C 1
ATOM 881 O O . PRO A 1 107 ? -19.803 53.186 -3.860 1.00 52.84 107 PRO A O 1
ATOM 884 N N . SER A 1 108 ? -20.126 54.555 -2.227 1.00 46.00 108 SER A N 1
ATOM 885 C CA . SER A 1 108 ? -20.044 55.608 -1.211 1.00 46.00 108 SER A CA 1
ATOM 886 C C . SER A 1 108 ? -21.370 55.617 -0.449 1.00 46.00 108 SER A C 1
ATOM 888 O O . SER A 1 108 ? -22.376 55.154 -1.032 1.00 46.00 108 SER A O 1
#